Protein AF-A0A7R9HFW1-F1 (afdb_monomer_lite)

pLDDT: mean 88.37, std 11.08, range [37.34, 98.12]

Structure (mmCIF, N/CA/C/O backbone):
data_AF-A0A7R9HFW1-F1
#
_entry.id   AF-A0A7R9HFW1-F1
#
loop_
_atom_site.group_PDB
_atom_site.id
_atom_site.type_symbol
_atom_site.label_atom_id
_atom_site.label_alt_id
_atom_site.label_comp_id
_atom_site.label_asym_id
_atom_site.label_entity_id
_atom_site.label_seq_id
_atom_site.pdbx_PDB_ins_code
_atom_site.Cartn_x
_atom_site.Cartn_y
_atom_site.Cartn_z
_atom_site.occupancy
_atom_site.B_iso_or_equiv
_atom_site.auth_seq_id
_atom_site.auth_comp_id
_atom_site.auth_asym_id
_atom_site.auth_atom_id
_atom_site.pdbx_PDB_model_num
ATOM 1 N N . MET A 1 1 ? -17.215 -8.953 22.296 1.00 85.00 1 MET A N 1
ATOM 2 C CA . MET A 1 1 ? -16.217 -7.859 22.269 1.00 85.00 1 MET A CA 1
ATOM 3 C C . MET A 1 1 ? -16.680 -6.819 21.266 1.00 85.00 1 MET A C 1
ATOM 5 O O . MET A 1 1 ? -17.004 -7.195 20.146 1.00 85.00 1 MET A O 1
ATOM 9 N N . LYS A 1 2 ? -16.743 -5.544 21.664 1.00 92.94 2 LYS A N 1
ATOM 10 C CA . LYS A 1 2 ? -17.209 -4.450 20.803 1.00 92.94 2 LYS A CA 1
ATOM 11 C C . LYS A 1 2 ? -16.017 -3.639 20.323 1.00 92.94 2 LYS A C 1
ATOM 13 O O . LYS A 1 2 ? -15.283 -3.088 21.140 1.00 92.94 2 LYS A O 1
ATOM 18 N N . LEU A 1 3 ? -15.836 -3.593 19.012 1.00 95.06 3 LEU A N 1
ATOM 19 C CA . LEU A 1 3 ? -14.711 -2.939 18.369 1.00 95.06 3 LEU A CA 1
ATOM 20 C C . LEU A 1 3 ? -15.192 -1.788 17.494 1.00 95.06 3 LEU A C 1
ATOM 22 O O . LEU A 1 3 ? -16.229 -1.894 16.834 1.00 95.06 3 LEU A O 1
ATOM 26 N N . THR A 1 4 ? -14.411 -0.716 17.467 1.00 96.06 4 THR A N 1
ATOM 27 C CA . THR A 1 4 ? -14.516 0.341 16.461 1.00 96.06 4 THR A CA 1
ATOM 28 C C . THR A 1 4 ? -13.380 0.189 15.458 1.00 96.06 4 THR A C 1
ATOM 30 O O . THR A 1 4 ? -12.252 -0.106 15.852 1.00 96.06 4 THR A O 1
ATOM 33 N N . LEU A 1 5 ? -13.676 0.325 14.169 1.00 96.94 5 LEU A N 1
ATOM 34 C CA . LEU A 1 5 ? -12.696 0.217 13.089 1.00 96.94 5 LEU A CA 1
ATOM 35 C C . LEU A 1 5 ? -12.433 1.607 12.509 1.00 96.94 5 LEU A C 1
ATOM 37 O O . LEU A 1 5 ? -13.373 2.341 12.202 1.00 96.94 5 LEU A O 1
ATOM 41 N N . ALA A 1 6 ? -11.163 1.944 12.315 1.00 96.44 6 ALA A N 1
ATOM 42 C CA . ALA A 1 6 ? -10.747 3.208 11.724 1.00 96.44 6 ALA A CA 1
ATOM 43 C C . ALA A 1 6 ? -9.700 2.981 10.631 1.00 96.44 6 ALA A C 1
ATOM 45 O O . ALA A 1 6 ? -8.812 2.145 10.775 1.00 96.44 6 ALA A O 1
ATOM 46 N N . CYS A 1 7 ? -9.788 3.749 9.548 1.00 97.06 7 CYS A N 1
ATOM 47 C CA . CYS A 1 7 ? -8.786 3.794 8.490 1.00 97.06 7 CYS A CA 1
ATOM 48 C C . CYS A 1 7 ? -8.515 5.267 8.152 1.00 97.06 7 CYS A C 1
ATOM 50 O O . CYS A 1 7 ? -9.480 6.013 7.965 1.00 97.06 7 CYS A O 1
ATOM 52 N N . PRO A 1 8 ? -7.248 5.717 8.111 1.00 95.06 8 PRO A N 1
ATOM 53 C CA . PRO A 1 8 ? -6.925 7.126 7.870 1.00 95.06 8 PRO A CA 1
ATOM 54 C C . PRO A 1 8 ? -7.155 7.559 6.414 1.00 95.06 8 PRO A C 1
ATOM 56 O O . PRO A 1 8 ? -7.286 8.748 6.134 1.00 95.06 8 PRO A O 1
ATOM 59 N N . ASP A 1 9 ? -7.204 6.605 5.487 1.00 96.62 9 ASP A N 1
ATOM 60 C CA . ASP A 1 9 ? -7.210 6.854 4.053 1.00 96.62 9 ASP A CA 1
ATOM 61 C C . ASP A 1 9 ? -8.612 6.758 3.436 1.00 96.62 9 ASP A C 1
ATOM 63 O O . ASP A 1 9 ? -9.278 5.727 3.508 1.00 96.62 9 ASP A O 1
ATOM 67 N N . SER A 1 10 ? -9.037 7.807 2.725 1.00 95.12 10 SER A N 1
ATOM 68 C CA . SER A 1 10 ? -10.382 7.908 2.126 1.00 95.12 10 SER A CA 1
ATOM 69 C C . SER A 1 10 ? -10.644 6.951 0.956 1.00 95.12 10 SER A C 1
ATOM 71 O O . SER A 1 10 ? -11.795 6.741 0.563 1.00 95.12 10 SER A O 1
ATOM 73 N N . TRP A 1 11 ? -9.591 6.359 0.388 1.00 96.69 11 TRP A N 1
ATOM 74 C CA . TRP A 1 11 ? -9.689 5.351 -0.667 1.00 96.69 11 TRP A CA 1
ATOM 75 C C . TRP A 1 11 ? -10.016 3.950 -0.126 1.00 96.69 11 TRP A C 1
ATOM 77 O O . TRP A 1 11 ? -10.258 3.038 -0.921 1.00 96.69 11 TRP A O 1
ATOM 87 N N . VAL A 1 12 ? -10.084 3.777 1.199 1.00 97.81 12 VAL A N 1
ATOM 88 C CA . VAL A 1 12 ? -10.578 2.569 1.869 1.00 97.81 12 VAL A CA 1
ATOM 89 C C . VAL A 1 12 ? -11.860 2.891 2.628 1.00 97.81 12 VAL A C 1
ATOM 91 O O . VAL A 1 12 ? -11.927 3.828 3.414 1.00 97.81 12 VAL A O 1
ATOM 94 N N . GLN A 1 13 ? -12.890 2.077 2.422 1.00 97.19 13 GLN A N 1
ATOM 95 C CA . GLN A 1 13 ? -14.139 2.151 3.173 1.00 97.19 13 GLN A CA 1
ATOM 96 C C . GLN A 1 13 ? -14.345 0.842 3.928 1.00 97.19 13 GLN A C 1
ATOM 98 O O . GLN A 1 13 ? -14.365 -0.235 3.328 1.00 97.19 13 GLN A O 1
ATOM 103 N N . CYS A 1 14 ? -14.544 0.935 5.237 1.00 96.81 14 CYS A N 1
ATOM 104 C CA . CYS A 1 14 ? -14.884 -0.190 6.098 1.00 96.81 14 CYS A CA 1
ATOM 105 C C . CYS A 1 14 ? -16.057 0.182 7.021 1.00 96.81 14 CYS A C 1
ATOM 107 O O . CYS A 1 14 ? -16.323 1.369 7.229 1.00 96.81 14 CYS A O 1
ATOM 109 N N . PRO A 1 15 ? -16.778 -0.801 7.587 1.00 96.19 15 PRO A N 1
ATOM 110 C CA . PRO A 1 15 ? -17.732 -0.546 8.657 1.00 96.19 15 PRO A CA 1
ATOM 111 C C . PRO A 1 15 ? -17.021 0.105 9.836 1.00 96.19 15 PRO A C 1
ATOM 113 O O . PRO A 1 15 ? -15.859 -0.191 10.081 1.00 96.19 15 PRO A O 1
ATOM 116 N N . THR A 1 16 ? -17.715 0.956 10.580 1.00 95.06 16 THR A N 1
ATOM 117 C CA . THR A 1 16 ? -17.143 1.634 11.753 1.00 95.06 16 THR A CA 1
ATOM 118 C C . THR A 1 16 ? -17.232 0.798 13.024 1.00 95.06 16 THR A C 1
ATOM 120 O O . THR A 1 16 ? -16.487 1.044 13.961 1.00 95.06 16 THR A O 1
ATOM 123 N N . HIS A 1 17 ? -18.117 -0.200 13.071 1.00 94.38 17 HIS A N 1
ATOM 124 C CA . HIS A 1 17 ? -18.378 -1.002 14.264 1.00 94.38 17 HIS A CA 1
ATOM 125 C C . HIS A 1 17 ? -18.354 -2.492 13.933 1.00 94.38 17 HIS A C 1
ATOM 127 O O . HIS A 1 17 ? -18.881 -2.920 12.904 1.00 94.38 17 HIS A O 1
ATOM 133 N N . LEU A 1 18 ? -17.786 -3.285 14.839 1.00 93.50 18 LEU A N 1
ATOM 134 C CA . LEU A 1 18 ? -17.727 -4.738 14.746 1.00 93.50 18 LEU A CA 1
ATOM 135 C C . LEU A 1 18 ? -17.987 -5.350 16.128 1.00 93.50 18 LEU A C 1
ATOM 137 O O . LEU A 1 18 ? -17.216 -5.146 17.063 1.00 93.50 18 LEU A O 1
ATOM 141 N N . ASP A 1 19 ? -19.073 -6.113 16.258 1.00 91.50 19 ASP A N 1
ATOM 142 C CA . ASP A 1 19 ? -19.386 -6.859 17.482 1.00 91.50 19 ASP A CA 1
ATOM 143 C C . ASP A 1 19 ? -19.080 -8.348 17.297 1.00 91.50 19 ASP A C 1
ATOM 145 O O . ASP A 1 19 ? -19.790 -9.075 16.595 1.00 91.50 19 ASP A O 1
ATOM 149 N N . ILE A 1 20 ? -18.007 -8.802 17.939 1.00 85.12 20 ILE A N 1
ATOM 150 C CA . ILE A 1 20 ? -17.576 -10.199 17.937 1.00 85.12 20 ILE A CA 1
ATOM 151 C C . ILE A 1 20 ? -18.061 -10.832 19.240 1.00 85.12 20 ILE A C 1
ATOM 153 O O . ILE A 1 20 ? -17.378 -10.780 20.265 1.00 85.12 20 ILE A O 1
ATOM 157 N N . SER A 1 21 ? -19.265 -11.399 19.216 1.00 82.94 21 SER A N 1
ATOM 158 C CA . SER A 1 21 ? -19.870 -12.086 20.361 1.00 82.94 21 SER A CA 1
ATOM 159 C C . SER A 1 21 ? -20.067 -13.568 20.042 1.00 82.94 21 SER A C 1
ATOM 161 O O . SER A 1 21 ? -21.037 -13.940 19.388 1.00 82.94 21 SER A O 1
ATOM 163 N N . ASN A 1 22 ? -19.114 -14.393 20.492 1.00 77.69 22 ASN A N 1
ATOM 164 C CA . ASN A 1 22 ? -19.115 -15.866 20.450 1.00 77.69 22 ASN A CA 1
ATOM 165 C C . ASN A 1 22 ? -19.260 -16.523 19.061 1.00 77.69 22 ASN A C 1
ATOM 167 O O . ASN A 1 22 ? -19.490 -17.726 18.979 1.00 77.69 22 ASN A O 1
ATOM 171 N N . ILE A 1 23 ? -19.121 -15.758 17.973 1.00 83.44 23 ILE A N 1
ATOM 172 C CA . ILE A 1 23 ? -19.222 -16.236 16.587 1.00 83.44 23 ILE A CA 1
ATOM 173 C C . ILE A 1 23 ? -18.200 -15.484 15.725 1.00 83.44 23 ILE A C 1
ATOM 175 O O . ILE A 1 23 ? -17.979 -14.284 15.916 1.00 83.44 23 ILE A O 1
ATOM 179 N N . SER A 1 24 ? -17.600 -16.170 14.747 1.00 82.44 24 SER A N 1
ATOM 180 C CA . SER A 1 24 ? -16.787 -15.534 13.707 1.00 82.44 24 SER A CA 1
ATOM 181 C C . SER A 1 24 ? -17.648 -14.618 12.835 1.00 82.44 24 SER A C 1
ATOM 183 O O . SER A 1 24 ? -18.617 -15.071 12.223 1.00 82.44 24 SER A O 1
ATOM 185 N N . ARG A 1 25 ? -17.282 -13.339 12.727 1.00 86.31 25 ARG A N 1
ATOM 186 C CA . ARG A 1 25 ? -17.930 -12.390 11.812 1.00 86.31 25 ARG A CA 1
ATOM 187 C C . ARG A 1 25 ? -16.940 -11.888 10.773 1.00 86.31 25 ARG A C 1
ATOM 189 O O . ARG A 1 25 ? -15.877 -11.387 11.125 1.00 86.31 25 ARG A O 1
ATOM 196 N N . GLY A 1 26 ? -17.324 -11.986 9.504 1.00 89.38 26 GLY A N 1
ATOM 197 C CA . GLY A 1 26 ? -16.677 -11.250 8.422 1.00 89.38 26 GLY A CA 1
ATOM 198 C C . GLY A 1 26 ? -17.237 -9.832 8.307 1.00 89.38 26 GLY A C 1
ATOM 199 O O . GLY A 1 26 ? -18.359 -9.557 8.734 1.00 89.38 26 GLY A O 1
ATOM 200 N N . PHE A 1 27 ? -16.464 -8.938 7.700 1.00 93.56 27 PHE A N 1
ATOM 201 C CA . PHE A 1 27 ? -16.907 -7.607 7.299 1.00 93.56 27 PHE A CA 1
ATOM 202 C C . PHE A 1 27 ? -16.359 -7.278 5.909 1.00 93.56 27 PHE A C 1
ATOM 204 O O . PHE A 1 27 ? -15.370 -7.859 5.467 1.00 93.56 27 PHE A O 1
ATOM 211 N N . ILE A 1 28 ? -17.027 -6.369 5.202 1.00 95.50 28 ILE A N 1
ATOM 212 C CA . ILE A 1 28 ? -16.681 -6.011 3.823 1.00 95.50 28 ILE A CA 1
ATOM 213 C C . ILE A 1 28 ? -15.836 -4.744 3.831 1.00 95.50 28 ILE A C 1
ATOM 215 O O . ILE A 1 28 ? -16.222 -3.749 4.436 1.00 95.50 28 ILE A O 1
ATOM 219 N N . VAL A 1 29 ? -14.724 -4.761 3.104 1.00 96.88 29 VAL A N 1
ATOM 220 C CA . VAL A 1 29 ? -13.880 -3.589 2.858 1.00 96.88 29 VAL A CA 1
ATOM 221 C C . VAL A 1 29 ? -13.966 -3.236 1.379 1.00 96.88 29 VAL A C 1
ATOM 223 O O . VAL A 1 29 ? -13.812 -4.110 0.527 1.00 96.88 29 VAL A O 1
ATOM 226 N N . LYS A 1 30 ? -14.216 -1.965 1.059 1.00 97.38 30 LYS A N 1
ATOM 227 C CA . LYS A 1 30 ? -14.188 -1.459 -0.318 1.00 97.38 30 LYS A CA 1
ATOM 228 C C . LYS A 1 30 ? -12.931 -0.627 -0.526 1.00 97.38 30 LYS A C 1
ATOM 230 O O . LYS A 1 30 ? -12.597 0.208 0.308 1.00 97.38 30 LYS A O 1
ATOM 235 N N . ILE A 1 31 ? -12.265 -0.843 -1.653 1.00 97.25 31 ILE A N 1
ATOM 236 C CA . ILE A 1 31 ? -11.032 -0.149 -2.030 1.00 97.25 31 ILE A CA 1
ATOM 237 C C . ILE A 1 31 ? -11.305 0.594 -3.340 1.00 97.25 31 ILE A C 1
ATOM 239 O O . ILE A 1 31 ? -11.662 -0.033 -4.336 1.00 97.25 31 ILE A O 1
ATOM 243 N N . ASN A 1 32 ? -11.147 1.919 -3.346 1.00 96.50 32 ASN A N 1
ATOM 244 C CA . ASN A 1 32 ? -11.302 2.762 -4.530 1.00 96.50 32 ASN A CA 1
ATOM 245 C C . ASN A 1 32 ? -9.947 3.346 -4.974 1.00 96.50 32 ASN A C 1
ATOM 247 O O . ASN A 1 32 ? -9.551 4.415 -4.509 1.00 96.50 32 ASN A O 1
ATOM 251 N N . PRO A 1 33 ? -9.241 2.705 -5.920 1.00 93.56 33 PRO A N 1
ATOM 252 C CA . PRO A 1 33 ? -7.925 3.162 -6.355 1.00 93.56 33 PRO A CA 1
ATOM 253 C C . PRO A 1 33 ? -7.966 4.313 -7.376 1.00 93.56 33 PRO A C 1
ATOM 255 O O . PRO A 1 33 ? -6.907 4.794 -7.782 1.00 93.56 33 PRO A O 1
ATOM 258 N N . MET A 1 34 ? -9.147 4.761 -7.827 1.00 91.44 34 MET A N 1
ATOM 259 C CA . MET A 1 34 ? -9.295 5.639 -9.002 1.00 91.44 34 MET A CA 1
ATOM 260 C C . MET A 1 34 ? -8.560 6.977 -8.889 1.00 91.44 34 MET A C 1
ATOM 262 O O . MET A 1 34 ? -8.074 7.491 -9.900 1.00 91.44 34 MET A O 1
ATOM 266 N N . HIS A 1 35 ? -8.410 7.509 -7.676 1.00 91.00 35 HIS A N 1
ATOM 267 C CA . HIS A 1 35 ? -7.769 8.804 -7.417 1.00 91.00 35 HIS A CA 1
ATOM 268 C C . HIS A 1 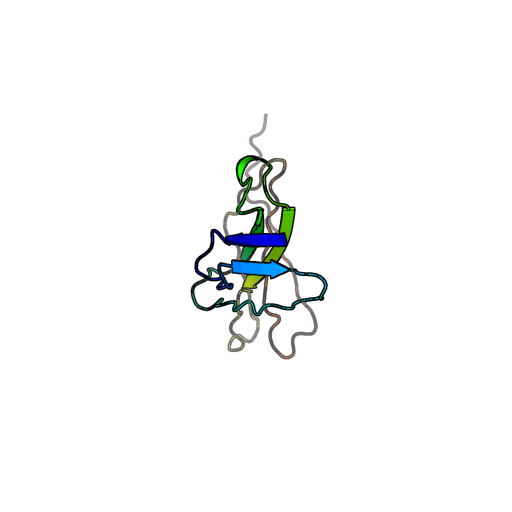35 ? -6.338 8.697 -6.866 1.00 91.00 35 HIS A C 1
ATOM 270 O O . HIS A 1 35 ? -5.708 9.718 -6.614 1.00 91.00 35 HIS A O 1
ATOM 276 N N . LEU A 1 36 ? -5.798 7.484 -6.707 1.00 95.12 36 LEU A N 1
ATOM 277 C CA . LEU A 1 36 ? -4.425 7.292 -6.230 1.00 95.12 36 LEU A CA 1
ATOM 278 C C . LEU A 1 36 ? -3.400 7.728 -7.283 1.00 95.12 36 LEU A C 1
ATOM 280 O O . LEU A 1 36 ? -3.608 7.517 -8.470 1.00 95.12 36 LEU A O 1
ATOM 284 N N . SER A 1 37 ? -2.262 8.291 -6.898 1.00 94.44 37 SER A N 1
ATOM 285 C CA . SER A 1 37 ? -1.171 8.515 -7.856 1.00 94.44 37 SER A CA 1
ATOM 286 C C . SER A 1 37 ? -0.509 7.190 -8.255 1.00 94.44 37 SER A C 1
ATOM 288 O O . SER A 1 37 ? -0.693 6.160 -7.609 1.00 94.44 37 SER A O 1
ATOM 290 N N . THR A 1 38 ? 0.258 7.173 -9.343 1.00 93.62 38 THR A N 1
ATOM 291 C CA . THR A 1 38 ? 1.100 6.014 -9.674 1.00 93.62 38 THR A CA 1
ATOM 292 C C . THR A 1 38 ? 2.096 5.753 -8.543 1.00 93.62 38 THR A C 1
ATOM 294 O O . THR A 1 38 ? 2.744 6.683 -8.070 1.00 93.62 38 THR A O 1
ATOM 297 N N . GLY A 1 39 ? 2.247 4.496 -8.133 1.00 94.12 39 GLY A N 1
ATOM 298 C CA . GLY A 1 39 ? 3.159 4.099 -7.065 1.00 94.12 39 GLY A CA 1
ATOM 299 C C . GLY A 1 39 ? 2.550 3.092 -6.097 1.00 94.12 39 GLY A C 1
ATOM 300 O O . GLY A 1 39 ? 1.531 2.462 -6.386 1.00 94.12 39 GLY A O 1
ATOM 301 N N . LEU A 1 40 ? 3.212 2.936 -4.953 1.00 95.69 40 LEU A N 1
ATOM 302 C CA . LEU A 1 40 ? 2.764 2.101 -3.844 1.00 95.69 40 LEU A CA 1
ATOM 303 C C . LEU A 1 40 ? 2.063 2.970 -2.803 1.00 95.69 40 LEU A C 1
ATOM 305 O O . LEU A 1 40 ? 2.622 3.965 -2.348 1.00 95.69 40 LEU A O 1
ATOM 309 N N . HIS A 1 41 ? 0.869 2.544 -2.415 1.00 96.94 41 HIS A N 1
ATOM 310 C CA . HIS A 1 41 ? 0.055 3.147 -1.369 1.00 96.94 41 HIS A CA 1
ATOM 311 C C . HIS A 1 41 ? -0.177 2.098 -0.296 1.00 96.94 41 HIS A C 1
ATOM 313 O O . HIS A 1 41 ? -0.511 0.952 -0.606 1.00 96.94 41 HIS A O 1
ATOM 319 N N . HIS A 1 42 ? 0.023 2.479 0.956 1.00 97.25 42 HIS A N 1
ATOM 320 C CA . HIS A 1 42 ? -0.171 1.596 2.094 1.00 97.25 42 HIS A CA 1
ATOM 321 C C . HIS A 1 42 ? -1.050 2.292 3.119 1.00 97.25 42 HIS A C 1
ATOM 323 O O . HIS A 1 42 ? -0.782 3.431 3.492 1.00 97.25 42 HIS A O 1
ATOM 329 N N . THR A 1 43 ? -2.041 1.567 3.614 1.00 97.69 43 THR A N 1
ATOM 330 C CA . THR A 1 43 ? -2.851 1.972 4.756 1.00 97.69 43 THR A CA 1
ATOM 331 C C . THR A 1 43 ? -3.201 0.758 5.598 1.00 97.69 43 THR A C 1
ATOM 333 O O . THR A 1 43 ? -2.853 -0.378 5.265 1.00 97.69 43 THR A O 1
ATOM 336 N N . SER A 1 44 ? -3.902 0.976 6.698 1.00 97.94 44 SER A N 1
ATOM 337 C CA . SER A 1 44 ? -4.452 -0.111 7.484 1.00 97.94 44 SER A CA 1
ATOM 338 C C . SER A 1 44 ? -5.794 0.246 8.091 1.00 97.94 44 SER A C 1
ATOM 340 O O . SER A 1 44 ? -6.096 1.412 8.342 1.00 97.94 44 SER A O 1
ATOM 342 N N . ILE A 1 45 ? -6.602 -0.786 8.318 1.00 98.12 45 ILE A N 1
ATOM 343 C CA . ILE A 1 45 ? -7.779 -0.694 9.176 1.00 98.12 45 ILE A CA 1
ATOM 344 C C . ILE A 1 45 ? -7.352 -1.134 10.570 1.00 98.12 45 ILE A C 1
ATOM 346 O O . ILE A 1 45 ? -6.923 -2.275 10.758 1.00 98.12 45 ILE A O 1
ATOM 350 N N . ASP A 1 46 ? -7.496 -0.237 11.531 1.00 97.44 46 ASP A N 1
ATOM 351 C CA . ASP A 1 46 ? -7.130 -0.442 12.924 1.00 97.44 46 ASP A CA 1
ATOM 352 C C . ASP A 1 46 ? -8.400 -0.648 13.750 1.00 97.44 46 ASP A C 1
ATOM 354 O O . ASP A 1 46 ? -9.333 0.155 13.683 1.00 97.44 46 ASP A O 1
ATOM 358 N N . ALA A 1 47 ? -8.447 -1.738 14.515 1.00 96.56 47 ALA A N 1
ATOM 359 C CA . ALA A 1 47 ? -9.582 -2.080 15.361 1.00 96.56 47 ALA A CA 1
ATOM 360 C C . ALA A 1 47 ? -9.283 -1.756 16.824 1.00 96.56 47 ALA A C 1
ATOM 362 O O . ALA A 1 47 ? -8.334 -2.295 17.385 1.00 96.56 47 ALA A O 1
ATOM 363 N N . PHE A 1 48 ? -10.107 -0.936 17.468 1.00 97.12 48 PHE A N 1
ATOM 364 C CA . PHE A 1 48 ? -9.942 -0.528 18.864 1.00 97.12 48 PHE A CA 1
ATOM 365 C C . PHE A 1 48 ? -11.080 -1.061 19.729 1.00 97.12 48 PHE A C 1
ATOM 367 O O . PHE A 1 48 ? -12.229 -1.109 19.291 1.00 97.12 48 PHE A O 1
ATOM 374 N N . ASP A 1 49 ? -10.778 -1.424 20.975 1.00 95.69 49 ASP A N 1
ATOM 375 C CA . ASP A 1 49 ? -11.805 -1.737 21.970 1.00 95.69 49 ASP A CA 1
ATOM 376 C C . ASP A 1 49 ? -12.559 -0.457 22.349 1.00 95.69 49 ASP A C 1
ATOM 378 O O . ASP A 1 49 ? -11.965 0.494 22.861 1.00 95.69 49 ASP A O 1
ATOM 382 N N . VAL A 1 50 ? -13.875 -0.439 22.125 1.00 94.75 50 VAL A N 1
ATOM 383 C CA . VAL A 1 50 ? -14.735 0.722 22.415 1.00 94.75 50 VAL A CA 1
ATOM 384 C C . VAL A 1 50 ? -14.699 1.094 23.900 1.00 94.75 50 VAL A C 1
ATOM 386 O O . VAL A 1 50 ? -14.846 2.262 24.250 1.00 94.75 50 VAL A O 1
ATOM 389 N N . THR A 1 51 ? -14.477 0.119 24.782 1.00 94.50 51 THR A N 1
ATOM 390 C CA . THR A 1 51 ? -14.403 0.352 26.230 1.00 94.50 51 THR A CA 1
ATOM 391 C C . THR A 1 51 ? -13.052 0.908 26.676 1.00 94.50 51 THR A C 1
ATOM 393 O O . THR A 1 51 ? -12.950 1.460 27.771 1.00 94.50 51 THR A O 1
ATOM 396 N N . CYS A 1 52 ? -12.001 0.769 25.858 1.00 93.88 52 CYS A N 1
ATOM 397 C CA . CYS A 1 52 ? -10.645 1.144 26.246 1.00 93.88 52 CYS A CA 1
ATOM 398 C C . CYS A 1 52 ? -9.727 1.417 25.040 1.00 93.88 52 CYS A C 1
ATOM 400 O O . CYS A 1 52 ? -8.737 0.719 24.818 1.00 93.88 52 CYS A O 1
ATOM 402 N N . VAL A 1 53 ? -10.025 2.477 24.283 1.00 92.56 53 VAL A N 1
ATOM 403 C CA . VAL A 1 53 ? -9.267 2.868 23.074 1.00 92.56 53 VAL A CA 1
ATOM 404 C C . VAL A 1 53 ? -7.782 3.144 23.369 1.00 92.56 53 VAL A C 1
ATOM 406 O O . VAL A 1 53 ? -6.919 2.869 22.539 1.00 92.56 53 VAL A O 1
ATOM 409 N N . ASN A 1 54 ? -7.459 3.606 24.582 1.00 94.06 54 ASN A N 1
ATOM 410 C CA . ASN A 1 54 ? -6.092 3.947 25.002 1.00 94.06 54 ASN A CA 1
ATOM 411 C C . ASN A 1 54 ? -5.120 2.754 25.029 1.00 94.06 54 ASN A C 1
ATOM 413 O O . ASN A 1 54 ? -3.912 2.963 25.084 1.00 94.06 54 ASN A O 1
ATOM 417 N N . LYS A 1 55 ? -5.616 1.509 24.980 1.00 94.19 55 LYS A N 1
ATOM 418 C CA . LYS A 1 55 ? -4.768 0.308 24.861 1.00 94.19 55 LYS A CA 1
ATOM 419 C C . LYS A 1 55 ? -4.163 0.138 23.462 1.00 94.19 55 LYS A C 1
ATOM 421 O O . LYS A 1 55 ? -3.320 -0.733 23.273 1.00 94.19 55 LYS A O 1
ATOM 426 N N . GLY A 1 56 ? -4.575 0.964 22.501 1.00 95.31 56 GLY A N 1
ATOM 427 C CA . GLY A 1 56 ? -4.167 0.856 21.108 1.00 95.31 56 GLY A CA 1
ATOM 428 C C . GLY A 1 56 ? -5.009 -0.154 20.329 1.00 95.31 56 GLY A C 1
ATOM 429 O O . GLY A 1 56 ? -6.048 -0.629 20.793 1.00 95.31 56 GLY A O 1
ATOM 430 N N . ALA A 1 57 ? -4.572 -0.443 19.105 1.00 96.12 57 ALA A N 1
ATOM 431 C CA . ALA A 1 57 ? -5.288 -1.345 18.217 1.00 96.12 57 ALA A CA 1
ATOM 432 C C . ALA A 1 57 ? -5.207 -2.794 18.728 1.00 96.12 57 ALA A C 1
ATOM 434 O O . ALA A 1 57 ? -4.123 -3.332 18.939 1.00 96.12 57 ALA A O 1
ATOM 435 N N . VAL A 1 58 ? -6.367 -3.432 18.877 1.00 95.31 58 VAL A N 1
ATOM 436 C CA . VAL A 1 58 ? -6.526 -4.861 19.180 1.00 95.31 58 VAL A CA 1
ATOM 437 C C . VAL A 1 58 ? -6.001 -5.705 18.021 1.00 95.31 58 VAL A C 1
ATOM 439 O O . VAL A 1 58 ? -5.318 -6.703 18.233 1.00 95.31 58 VAL A O 1
ATOM 442 N N . PHE A 1 59 ? -6.315 -5.301 16.790 1.00 95.00 59 PHE A N 1
ATOM 443 C CA . PHE A 1 59 ? -5.750 -5.880 15.578 1.00 95.00 59 PHE A CA 1
ATOM 444 C C . PHE A 1 59 ? -5.679 -4.842 14.459 1.00 95.00 59 PHE A C 1
ATOM 446 O O . PHE A 1 59 ? -6.327 -3.793 14.511 1.00 95.00 59 PHE A O 1
ATOM 453 N N . ARG A 1 60 ? -4.903 -5.171 13.425 1.00 97.12 60 ARG A N 1
ATOM 454 C CA . ARG A 1 60 ? -4.711 -4.347 12.235 1.00 97.12 60 ARG A CA 1
ATOM 455 C C . ARG A 1 60 ? -4.856 -5.187 10.972 1.00 97.12 60 ARG A C 1
ATOM 457 O O . ARG A 1 60 ? -4.275 -6.266 10.885 1.00 97.12 60 ARG A O 1
ATOM 464 N N . VAL A 1 61 ? -5.584 -4.672 9.985 1.00 97.25 61 VAL A N 1
ATOM 465 C CA . VAL A 1 61 ? -5.675 -5.252 8.638 1.00 97.25 61 VAL A CA 1
ATOM 466 C C .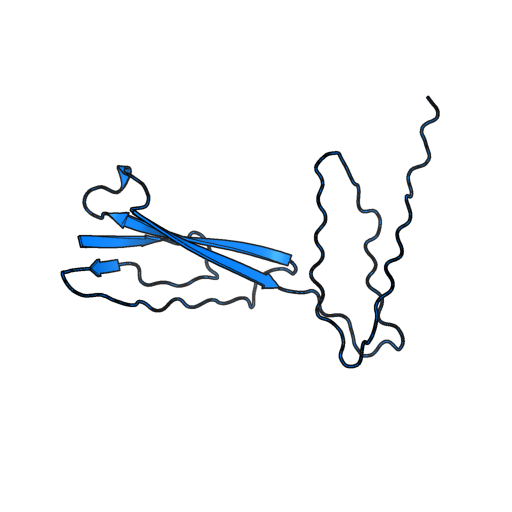 VAL A 1 61 ? -4.876 -4.365 7.681 1.00 97.25 61 VAL A C 1
ATOM 468 O O . VAL A 1 61 ? -5.349 -3.276 7.344 1.00 97.25 61 VAL A O 1
ATOM 471 N N . PRO A 1 62 ? -3.658 -4.767 7.274 1.00 97.81 62 PRO A N 1
ATOM 472 C CA . PRO A 1 62 ? -2.848 -3.985 6.347 1.00 97.81 62 PRO A CA 1
ATOM 473 C C . PRO A 1 62 ? -3.418 -4.061 4.927 1.00 97.81 62 PRO A C 1
ATOM 475 O O . PRO A 1 62 ? -3.835 -5.123 4.464 1.00 97.81 62 PRO A O 1
ATOM 478 N N . ILE A 1 63 ? -3.411 -2.930 4.225 1.00 97.69 63 ILE A N 1
ATOM 479 C CA . ILE A 1 63 ? -3.887 -2.797 2.849 1.00 97.69 63 ILE A CA 1
ATOM 480 C C . ILE A 1 63 ? -2.785 -2.131 2.030 1.00 97.69 63 ILE A C 1
ATOM 482 O O . ILE A 1 63 ? -2.440 -0.971 2.249 1.00 97.69 63 ILE A O 1
ATOM 486 N N . THR A 1 64 ? -2.270 -2.860 1.042 1.00 97.31 64 THR A N 1
ATOM 487 C CA . THR A 1 64 ? -1.269 -2.357 0.096 1.00 97.31 64 THR A CA 1
ATOM 488 C C . THR A 1 64 ? -1.860 -2.341 -1.304 1.00 97.31 64 THR A C 1
ATOM 490 O O . THR A 1 64 ? -2.278 -3.378 -1.817 1.00 97.31 64 THR A O 1
ATOM 493 N N . VAL A 1 65 ? -1.866 -1.172 -1.942 1.00 97.19 65 VAL A N 1
ATOM 494 C CA . VAL A 1 65 ? -2.324 -0.983 -3.321 1.00 97.19 65 VAL A CA 1
ATOM 495 C C . VAL A 1 65 ? -1.170 -0.465 -4.164 1.00 97.19 65 VAL A C 1
ATOM 497 O O . VAL A 1 65 ? -0.550 0.548 -3.846 1.00 97.19 65 VAL A O 1
ATOM 500 N N . ILE A 1 66 ? -0.893 -1.145 -5.274 1.00 96.69 66 ILE A N 1
ATOM 501 C CA . ILE A 1 66 ? 0.075 -0.690 -6.271 1.00 96.69 66 ILE A CA 1
ATOM 502 C C . ILE A 1 66 ? -0.704 -0.174 -7.476 1.00 96.69 66 ILE A C 1
ATOM 504 O O . ILE A 1 66 ? -1.425 -0.931 -8.125 1.00 96.69 66 ILE A O 1
ATOM 508 N N . ARG A 1 67 ? -0.533 1.110 -7.800 1.00 95.38 67 ARG A N 1
ATOM 509 C CA . ARG A 1 67 ? -1.014 1.701 -9.051 1.00 95.38 67 ARG A CA 1
ATOM 510 C C . ARG A 1 67 ? 0.157 1.767 -10.034 1.00 95.38 67 ARG A C 1
ATOM 512 O O . ARG A 1 67 ? 0.992 2.661 -9.903 1.00 95.38 67 ARG A O 1
ATOM 519 N N . PRO A 1 68 ? 0.263 0.834 -10.994 1.00 93.88 68 PRO A N 1
ATOM 520 C CA . PRO A 1 68 ? 1.398 0.793 -11.902 1.00 93.88 68 PRO A CA 1
ATOM 521 C C . PRO A 1 68 ? 1.323 1.906 -12.952 1.00 93.88 68 PRO A C 1
ATOM 523 O O . PRO A 1 68 ? 0.242 2.340 -13.361 1.00 93.88 68 PRO A O 1
ATOM 526 N N . GLN A 1 69 ? 2.486 2.327 -13.437 1.00 91.38 69 GLN A N 1
ATOM 527 C CA . GLN A 1 69 ? 2.600 3.200 -14.591 1.00 91.38 69 GLN A CA 1
ATOM 528 C C . GLN A 1 69 ? 2.259 2.410 -15.851 1.00 91.38 69 GLN A C 1
ATOM 530 O O . GLN A 1 69 ? 2.889 1.395 -16.147 1.00 91.38 69 GLN A O 1
ATOM 535 N N . LYS A 1 70 ? 1.267 2.882 -16.607 1.00 88.69 70 LYS A N 1
ATOM 536 C CA . LYS A 1 70 ? 0.950 2.319 -17.920 1.00 88.69 70 LYS A CA 1
ATOM 537 C C . LYS A 1 70 ? 1.911 2.886 -18.953 1.00 88.69 70 LYS A C 1
ATOM 539 O O . LYS A 1 70 ? 2.084 4.102 -19.020 1.00 88.69 7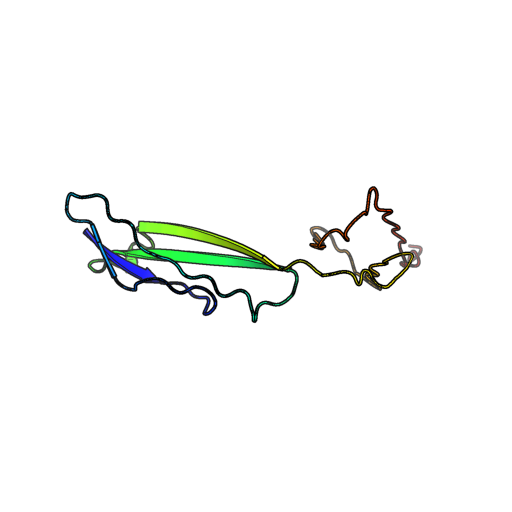0 LYS A O 1
ATOM 544 N N . ILE A 1 71 ? 2.493 2.014 -19.765 1.00 84.69 71 ILE A N 1
ATOM 545 C CA . ILE A 1 71 ? 3.289 2.429 -20.914 1.00 84.69 71 ILE A CA 1
ATOM 546 C C . ILE A 1 71 ? 2.410 2.348 -22.166 1.00 84.69 71 ILE A C 1
ATOM 548 O O . ILE A 1 71 ? 1.635 1.408 -22.336 1.00 84.69 71 ILE A O 1
ATOM 552 N N . SER A 1 72 ? 2.488 3.365 -23.026 1.00 78.19 72 SER A N 1
ATOM 553 C CA . SER A 1 72 ? 1.712 3.408 -24.266 1.00 78.19 72 SER A CA 1
ATOM 554 C C . SER A 1 72 ? 2.142 2.294 -25.221 1.00 78.19 72 SER A C 1
ATOM 556 O O . SER A 1 72 ? 3.270 2.295 -25.711 1.00 78.19 72 SER A O 1
ATOM 558 N N . ALA A 1 73 ? 1.216 1.389 -25.546 1.00 69.12 73 ALA A N 1
ATOM 559 C CA . ALA A 1 73 ? 1.420 0.318 -26.524 1.00 69.12 73 ALA A CA 1
ATOM 560 C C . ALA A 1 73 ? 1.494 0.819 -27.981 1.00 69.12 73 ALA A C 1
ATOM 562 O O . ALA A 1 73 ? 1.803 0.051 -28.884 1.00 69.12 73 ALA A O 1
ATOM 563 N N . ARG A 1 74 ? 1.214 2.108 -28.234 1.00 65.94 74 ARG A N 1
ATOM 564 C CA . ARG A 1 74 ? 1.289 2.699 -29.584 1.00 65.94 74 ARG A CA 1
ATOM 565 C C . ARG A 1 74 ? 2.723 2.925 -30.063 1.00 65.94 74 ARG A C 1
ATOM 567 O O . ARG A 1 74 ? 2.931 3.244 -31.228 1.00 65.94 74 ARG A O 1
ATOM 574 N N . LEU A 1 75 ? 3.701 2.816 -29.167 1.00 65.69 75 LEU A N 1
ATOM 575 C CA . LEU A 1 75 ? 5.108 2.994 -29.495 1.00 65.69 75 LEU A CA 1
ATOM 576 C C . LEU A 1 75 ? 5.714 1.649 -29.887 1.00 65.69 75 LEU A C 1
ATOM 578 O O . LEU A 1 75 ? 5.627 0.682 -29.137 1.00 65.69 75 LEU A O 1
ATOM 582 N N . HIS A 1 76 ? 6.389 1.611 -31.037 1.00 66.75 76 HIS A N 1
ATOM 583 C CA . HIS A 1 76 ? 7.073 0.411 -31.529 1.00 66.75 76 HIS A CA 1
ATOM 584 C C . HIS A 1 76 ? 8.169 -0.081 -30.560 1.00 66.75 76 HIS A C 1
ATOM 586 O O . HIS A 1 76 ? 8.501 -1.265 -30.535 1.00 66.75 76 HIS A O 1
ATOM 592 N N . ARG A 1 77 ? 8.708 0.840 -29.747 1.00 70.44 77 ARG A N 1
ATOM 593 C CA . ARG A 1 77 ? 9.550 0.586 -28.575 1.00 70.44 77 ARG A CA 1
ATOM 594 C C . ARG A 1 77 ? 9.070 1.473 -27.425 1.00 70.44 77 ARG A C 1
ATOM 596 O O . ARG A 1 77 ? 9.354 2.669 -27.434 1.00 70.44 77 ARG A O 1
ATOM 603 N N . PRO A 1 78 ? 8.296 0.927 -26.479 1.00 72.31 78 PRO A N 1
ATOM 604 C CA . PRO A 1 78 ? 7.821 1.688 -25.339 1.00 72.31 78 PRO A CA 1
ATOM 605 C C . PRO A 1 78 ? 8.979 1.938 -24.364 1.00 72.31 78 PRO A C 1
ATOM 607 O O . PRO A 1 78 ? 9.539 0.991 -23.815 1.00 72.31 78 PRO A O 1
ATOM 610 N N . GLU A 1 79 ? 9.343 3.201 -24.150 1.00 74.50 79 GLU A N 1
ATOM 611 C CA . GLU A 1 79 ? 10.417 3.590 -23.230 1.00 74.50 79 GLU A CA 1
ATOM 612 C C . GLU A 1 79 ? 9.852 4.353 -22.027 1.00 74.50 79 GLU A C 1
ATOM 614 O O . GLU A 1 79 ? 8.908 5.139 -22.142 1.00 74.50 79 GLU A O 1
ATOM 619 N N . LEU A 1 80 ? 10.427 4.090 -20.852 1.00 77.44 80 LEU A N 1
ATOM 620 C CA . LEU A 1 80 ? 10.153 4.817 -19.620 1.00 77.44 80 LEU A CA 1
ATOM 621 C C . LEU A 1 80 ? 11.447 5.478 -19.157 1.00 77.44 80 LEU A C 1
ATOM 623 O O . LEU A 1 80 ? 12.348 4.804 -18.659 1.00 77.44 80 LEU A O 1
ATOM 627 N N . GLU A 1 81 ? 11.522 6.797 -19.286 1.00 76.38 81 GLU A N 1
ATOM 628 C CA . GLU A 1 81 ? 12.671 7.558 -18.812 1.00 76.38 81 GLU A CA 1
ATOM 629 C C . GLU A 1 81 ? 12.418 8.117 -17.410 1.00 76.38 81 GLU A C 1
ATOM 631 O O . GLU A 1 81 ? 11.410 8.768 -17.139 1.00 76.38 81 GLU A O 1
ATOM 636 N N . SER A 1 82 ? 13.360 7.875 -16.498 1.00 73.12 82 SER A N 1
ATOM 637 C CA . SER A 1 82 ? 13.451 8.575 -15.215 1.00 73.12 82 SER A CA 1
ATOM 638 C C . SER A 1 82 ? 14.676 9.482 -15.259 1.00 73.12 82 SER A C 1
ATOM 640 O O . SER A 1 82 ? 15.793 9.048 -14.981 1.00 73.12 82 SER A O 1
ATOM 642 N N . LEU A 1 83 ? 14.481 10.737 -15.661 1.00 71.38 83 LEU A N 1
ATOM 643 C CA . LEU A 1 83 ? 15.568 11.709 -15.769 1.00 71.38 83 LEU A CA 1
ATOM 644 C C . LEU A 1 83 ? 15.932 12.276 -14.391 1.00 71.38 83 LEU A C 1
ATOM 646 O O . LEU A 1 83 ? 15.059 12.531 -13.564 1.00 71.38 83 LEU A O 1
ATOM 650 N N . ASN A 1 84 ? 17.231 12.491 -14.165 1.00 68.44 84 ASN A N 1
ATOM 651 C CA . ASN A 1 84 ? 17.785 13.210 -13.010 1.00 68.44 84 ASN A CA 1
ATOM 652 C C . ASN A 1 84 ? 17.324 12.684 -11.635 1.00 68.44 84 ASN A C 1
ATOM 654 O O . ASN A 1 84 ? 17.084 13.459 -10.711 1.00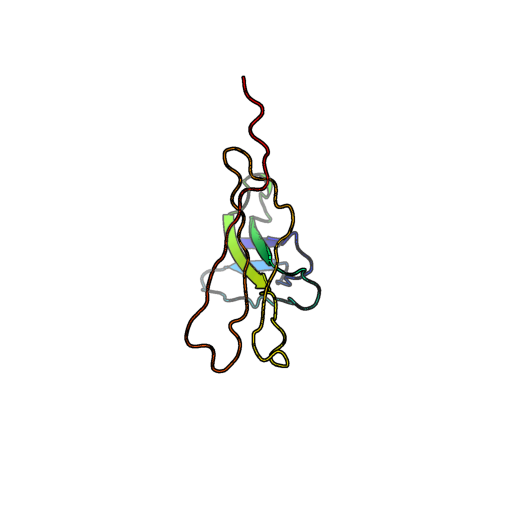 68.44 84 ASN A O 1
ATOM 658 N N . THR A 1 85 ? 17.203 11.362 -11.478 1.00 80.19 85 THR A N 1
ATOM 659 C CA . THR A 1 85 ? 16.943 10.781 -10.153 1.00 80.19 85 THR A CA 1
ATOM 660 C C . THR A 1 85 ? 18.209 10.881 -9.305 1.00 80.19 85 THR A C 1
ATOM 662 O O . THR A 1 85 ? 19.209 10.237 -9.609 1.00 80.19 85 THR A O 1
ATOM 665 N N . LEU A 1 86 ? 18.161 11.696 -8.251 1.00 84.00 86 LEU A N 1
ATOM 666 C CA . LEU A 1 86 ? 19.232 11.790 -7.263 1.00 84.00 86 LEU A CA 1
ATOM 667 C C . LEU A 1 86 ? 19.159 10.589 -6.320 1.00 84.00 86 LEU A C 1
ATOM 669 O O . LEU A 1 86 ? 18.114 10.322 -5.726 1.00 84.00 86 LEU A O 1
ATOM 673 N N . PHE A 1 87 ? 20.277 9.883 -6.182 1.00 86.56 87 PHE A N 1
ATOM 674 C CA . PHE A 1 87 ? 20.435 8.798 -5.223 1.00 86.56 87 PHE A CA 1
ATOM 675 C C . PHE A 1 87 ? 21.315 9.275 -4.071 1.00 86.56 87 PHE A C 1
ATOM 677 O O . PHE A 1 87 ? 22.345 9.905 -4.282 1.00 86.56 87 PHE A O 1
ATOM 684 N N . TYR A 1 88 ? 20.901 8.961 -2.851 1.00 88.50 88 TYR A N 1
ATOM 685 C CA . TYR A 1 88 ? 21.658 9.190 -1.624 1.00 88.50 88 TYR A CA 1
ATOM 686 C C . TYR A 1 88 ? 21.706 7.885 -0.814 1.00 88.50 88 TYR A C 1
ATOM 688 O O . TYR A 1 88 ? 20.932 6.965 -1.105 1.00 88.50 88 TYR A O 1
ATOM 696 N N . PRO A 1 89 ? 22.602 7.748 0.182 1.00 90.50 89 PRO A N 1
ATOM 697 C CA . PRO A 1 89 ? 22.638 6.558 1.028 1.00 90.50 89 PRO A CA 1
ATOM 698 C C . PRO A 1 89 ? 21.250 6.225 1.597 1.00 90.50 89 PRO A C 1
ATOM 700 O O . PRO A 1 89 ? 20.533 7.113 2.056 1.00 90.50 89 PRO A O 1
ATOM 703 N N . ASN A 1 90 ? 20.863 4.947 1.547 1.00 90.62 90 ASN A N 1
ATOM 704 C CA . ASN A 1 90 ? 19.529 4.435 1.905 1.00 90.62 90 ASN A CA 1
ATOM 705 C C . ASN A 1 90 ? 18.361 4.876 0.995 1.00 90.62 90 ASN A C 1
ATOM 707 O O . ASN A 1 90 ? 17.203 4.593 1.309 1.00 90.62 90 ASN A O 1
ATOM 711 N N . TYR A 1 91 ? 18.622 5.515 -0.151 1.00 90.00 91 TYR A N 1
ATOM 712 C CA . TYR A 1 91 ? 17.573 5.850 -1.113 1.00 90.00 91 TYR A CA 1
ATOM 713 C C . TYR A 1 91 ? 17.211 4.656 -1.999 1.00 90.00 91 TYR A C 1
ATOM 715 O O . TYR A 1 91 ? 17.991 4.235 -2.853 1.00 90.00 91 TYR A O 1
ATOM 723 N N . ILE A 1 92 ? 15.992 4.134 -1.839 1.00 90.00 92 ILE A N 1
ATOM 724 C CA . ILE A 1 92 ? 15.463 3.061 -2.688 1.00 90.00 92 ILE A CA 1
ATOM 725 C C . ILE A 1 92 ? 14.393 3.632 -3.6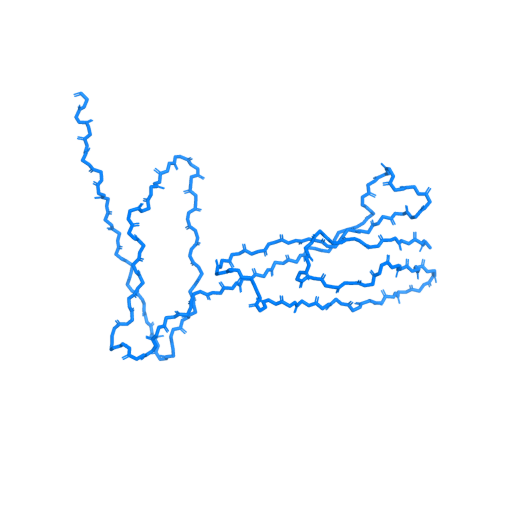15 1.00 90.00 92 ILE A C 1
ATOM 727 O O . ILE A 1 92 ? 13.289 3.969 -3.180 1.00 90.00 92 ILE A O 1
ATOM 731 N N . ARG A 1 93 ? 14.688 3.671 -4.917 1.00 88.00 93 ARG A N 1
ATOM 732 C CA . ARG A 1 93 ? 13.710 4.023 -5.949 1.00 88.00 93 ARG A CA 1
ATOM 733 C C . ARG A 1 93 ? 13.003 2.765 -6.454 1.00 88.00 93 ARG A C 1
ATOM 735 O O . ARG A 1 93 ? 13.641 1.875 -7.005 1.00 88.00 93 ARG A O 1
ATOM 742 N N . ARG A 1 94 ? 11.678 2.701 -6.287 1.00 90.62 94 ARG A N 1
ATOM 743 C CA . ARG A 1 94 ? 10.829 1.619 -6.814 1.00 90.62 94 ARG A CA 1
ATOM 744 C C . ARG A 1 94 ? 9.875 2.182 -7.860 1.00 90.62 94 ARG A C 1
ATOM 746 O O . ARG A 1 94 ? 9.041 3.020 -7.534 1.00 90.62 94 ARG A O 1
ATOM 753 N N . ASN A 1 95 ? 9.994 1.705 -9.094 1.00 89.44 95 ASN A N 1
ATOM 754 C CA . ASN A 1 95 ? 9.078 2.036 -10.180 1.00 89.44 95 ASN A CA 1
ATOM 755 C C . ASN A 1 95 ? 8.206 0.810 -10.470 1.00 89.44 95 ASN A C 1
ATOM 757 O O . ASN A 1 95 ? 8.726 -0.265 -10.756 1.00 89.44 95 ASN A O 1
ATOM 761 N N . PHE A 1 96 ? 6.886 0.973 -10.391 1.00 92.81 96 PHE A N 1
ATOM 762 C CA . PHE A 1 96 ? 5.926 -0.084 -10.707 1.00 92.81 96 PHE A CA 1
ATOM 763 C C . PHE A 1 96 ? 5.383 0.158 -12.105 1.00 92.81 96 PHE A C 1
ATOM 765 O O . PHE A 1 96 ? 4.795 1.206 -12.360 1.00 92.81 96 PHE A O 1
ATOM 772 N N . VAL A 1 97 ? 5.580 -0.797 -13.006 1.00 91.94 97 VAL A N 1
ATOM 773 C CA . VAL A 1 97 ? 5.260 -0.656 -14.427 1.00 91.94 97 VAL A CA 1
ATOM 774 C C . VAL A 1 97 ? 4.297 -1.758 -14.833 1.00 91.94 97 VAL A C 1
ATOM 776 O O . VAL A 1 97 ? 4.503 -2.921 -14.494 1.00 91.94 97 VAL A O 1
ATOM 779 N N . LEU A 1 98 ? 3.243 -1.394 -15.562 1.00 92.44 98 LEU A N 1
ATOM 780 C CA . LEU A 1 98 ? 2.371 -2.366 -16.204 1.00 92.44 98 LEU A CA 1
ATOM 781 C C . LEU A 1 98 ? 3.059 -2.841 -17.482 1.00 92.44 98 LEU A C 1
ATOM 783 O O . LEU A 1 98 ? 3.297 -2.037 -18.386 1.00 92.44 98 LEU A O 1
ATOM 787 N N . VAL A 1 99 ? 3.382 -4.132 -17.536 1.00 90.38 99 VAL A N 1
ATOM 788 C CA . VAL A 1 99 ? 4.045 -4.744 -18.690 1.00 90.38 99 VAL A CA 1
ATOM 789 C C . VAL A 1 99 ? 3.146 -4.597 -19.927 1.00 90.38 99 VAL A C 1
ATOM 791 O O . VAL A 1 99 ? 1.972 -4.972 -19.855 1.00 90.38 99 VAL A O 1
ATOM 794 N N . PRO A 1 100 ? 3.650 -4.028 -21.040 1.00 88.75 100 PRO A N 1
ATOM 795 C CA . PRO A 1 100 ? 2.901 -3.957 -22.288 1.00 88.75 100 PRO A CA 1
ATOM 796 C C . PRO A 1 100 ? 2.542 -5.344 -22.815 1.00 88.75 100 PRO A C 1
ATOM 798 O O . PRO A 1 100 ? 3.280 -6.311 -22.628 1.00 88.75 100 PRO A O 1
ATOM 801 N N . GLU A 1 101 ? 1.426 -5.426 -23.530 1.00 85.94 101 GLU A N 1
ATOM 802 C CA . GLU A 1 101 ? 1.028 -6.653 -24.211 1.00 85.94 101 GLU A CA 1
ATOM 803 C C . GLU A 1 101 ? 2.100 -7.075 -25.230 1.00 85.94 101 GLU A C 1
ATOM 805 O O . GLU A 1 101 ? 2.696 -6.232 -25.903 1.00 85.94 101 GLU A O 1
ATOM 810 N N . ASN A 1 102 ? 2.360 -8.381 -25.331 1.00 85.44 102 ASN A N 1
ATOM 811 C CA . ASN A 1 102 ? 3.367 -8.991 -26.213 1.00 85.44 102 ASN A CA 1
ATOM 812 C C . ASN A 1 102 ? 4.842 -8.666 -25.896 1.00 85.44 102 ASN A C 1
ATOM 814 O O . ASN A 1 102 ? 5.730 -9.072 -26.647 1.00 85.44 102 ASN A O 1
ATOM 818 N N . ALA A 1 103 ? 5.145 -7.976 -24.791 1.00 87.62 103 ALA A N 1
ATOM 819 C CA . ALA A 1 103 ? 6.527 -7.771 -24.366 1.00 87.62 103 ALA A CA 1
ATOM 820 C C . ALA A 1 103 ? 7.132 -9.072 -23.800 1.00 87.62 103 ALA A C 1
ATOM 822 O O . ALA A 1 103 ? 6.643 -9.616 -22.814 1.00 87.62 103 ALA A O 1
ATOM 823 N N . THR A 1 104 ? 8.227 -9.554 -24.396 1.00 91.19 104 THR A N 1
ATOM 824 C CA . THR A 1 104 ? 8.948 -10.764 -23.943 1.00 91.19 104 THR A CA 1
ATOM 825 C C . THR A 1 104 ? 10.172 -10.457 -23.080 1.00 91.19 104 THR A C 1
ATOM 827 O O . THR A 1 104 ? 10.655 -11.319 -22.354 1.00 91.19 104 THR A O 1
ATOM 830 N N . TRP A 1 105 ? 10.715 -9.244 -23.188 1.00 91.38 105 TRP A N 1
ATOM 831 C CA . TRP A 1 105 ? 11.891 -8.789 -22.449 1.00 91.38 105 TRP A CA 1
ATOM 832 C C . TRP A 1 105 ? 11.832 -7.274 -22.236 1.00 91.38 105 TRP A C 1
ATOM 834 O O . TRP A 1 105 ? 11.078 -6.566 -22.903 1.00 91.38 105 TRP A O 1
ATOM 844 N N . ALA A 1 106 ? 12.645 -6.774 -21.307 1.00 89.06 106 ALA A N 1
ATOM 845 C CA . ALA A 1 106 ? 12.857 -5.349 -21.087 1.00 89.06 106 ALA A CA 1
ATOM 846 C C . ALA A 1 106 ? 14.358 -5.070 -20.951 1.00 89.06 106 ALA A C 1
ATOM 848 O O . ALA A 1 106 ? 15.106 -5.908 -20.450 1.00 89.06 106 ALA A O 1
ATOM 849 N N . VAL A 1 107 ? 14.802 -3.897 -21.401 1.00 90.81 107 VAL A N 1
ATOM 850 C CA . VAL A 1 107 ? 16.183 -3.433 -21.221 1.00 90.81 107 VAL A CA 1
ATOM 851 C C . VAL A 1 107 ? 16.179 -2.255 -20.262 1.00 90.81 107 VAL A C 1
ATOM 853 O O . VAL A 1 107 ? 15.516 -1.248 -20.501 1.00 90.81 107 VAL A O 1
ATOM 856 N N . LEU A 1 108 ? 16.950 -2.384 -19.185 1.00 89.88 108 LEU A N 1
ATOM 857 C CA . LEU A 1 108 ? 17.203 -1.313 -18.233 1.00 89.88 108 LEU A CA 1
ATOM 858 C C . LEU A 1 108 ? 18.546 -0.660 -18.569 1.00 89.88 108 LEU A C 1
ATOM 860 O O . LEU A 1 108 ? 19.588 -1.307 -18.494 1.00 89.88 108 LEU A O 1
ATOM 864 N N . LYS A 1 109 ? 18.522 0.624 -18.930 1.00 89.06 109 LYS A N 1
ATOM 865 C CA . LYS A 1 109 ? 19.729 1.435 -19.134 1.00 89.06 109 LYS A CA 1
ATOM 866 C C . LYS A 1 109 ? 19.863 2.410 -17.974 1.00 89.06 109 LYS A C 1
ATOM 868 O O . LYS A 1 109 ? 18.950 3.190 -17.719 1.00 89.06 109 LYS A O 1
ATOM 873 N N . LEU A 1 110 ? 20.997 2.367 -17.285 1.00 87.50 110 LEU A N 1
ATOM 874 C CA . LEU A 1 110 ? 21.324 3.276 -16.190 1.00 87.50 110 LEU A CA 1
ATOM 875 C C . LEU A 1 110 ? 22.580 4.056 -16.562 1.00 87.50 110 LEU A C 1
ATOM 877 O O . LEU A 1 110 ? 23.537 3.483 -17.076 1.00 87.50 110 LEU A O 1
ATOM 881 N N . HIS A 1 111 ? 22.572 5.358 -16.298 1.00 87.06 111 HIS A N 1
ATOM 882 C CA . HIS A 1 111 ? 23.726 6.220 -16.515 1.00 87.06 111 HIS A CA 1
ATOM 883 C C . HIS A 1 111 ? 23.881 7.159 -15.321 1.00 87.06 111 HIS A C 1
ATOM 885 O O . HIS A 1 111 ? 22.956 7.910 -15.003 1.00 87.06 111 HIS A O 1
ATOM 891 N N . CYS A 1 112 ? 25.046 7.141 -14.673 1.00 86.19 112 CYS A N 1
ATOM 892 C CA . CYS A 1 112 ? 25.379 8.126 -13.649 1.00 86.19 112 CYS A CA 1
ATOM 893 C C . CYS A 1 112 ? 25.709 9.457 -14.335 1.00 86.19 112 CYS A C 1
ATOM 895 O O . CYS A 1 112 ? 26.506 9.484 -15.269 1.00 86.19 112 CYS A O 1
ATOM 897 N N . ARG A 1 113 ? 25.052 10.552 -13.944 1.00 81.50 113 ARG A N 1
ATOM 898 C CA . ARG A 1 113 ? 25.303 11.891 -14.514 1.00 81.50 113 ARG A CA 1
ATOM 899 C C . ARG A 1 113 ? 26.184 12.767 -13.627 1.00 81.50 113 ARG A C 1
ATOM 901 O O . ARG A 1 113 ? 26.394 13.927 -13.977 1.00 81.50 113 ARG A O 1
ATOM 908 N N . ASP A 1 114 ? 26.661 12.247 -12.500 1.00 79.38 114 ASP A N 1
ATOM 909 C CA . ASP A 1 114 ? 27.513 13.031 -11.619 1.00 79.38 114 ASP A CA 1
ATOM 910 C C . ASP A 1 114 ? 28.866 13.264 -12.297 1.00 79.38 114 ASP A C 1
ATOM 912 O O . ASP A 1 114 ? 29.473 12.340 -12.842 1.00 79.38 114 ASP A O 1
ATOM 916 N N . LYS A 1 115 ? 29.314 14.520 -12.311 1.00 66.06 115 LYS A N 1
ATOM 917 C CA . LYS A 1 115 ? 30.714 14.816 -12.607 1.00 66.06 115 LYS A CA 1
ATOM 918 C C . LYS A 1 115 ? 31.426 14.608 -11.287 1.00 66.06 115 LYS A C 1
ATOM 920 O O . LYS A 1 115 ? 31.160 15.387 -10.373 1.00 66.06 115 LYS A O 1
ATOM 925 N N . ASP A 1 116 ? 32.271 13.582 -11.188 1.00 60.66 116 ASP A N 1
ATOM 926 C CA . ASP A 1 116 ? 33.151 13.394 -10.035 1.00 60.66 116 ASP A CA 1
ATOM 927 C C . ASP A 1 116 ? 33.699 14.760 -9.616 1.00 60.66 116 ASP A C 1
ATOM 929 O O . ASP A 1 116 ? 34.399 15.432 -10.382 1.00 60.66 116 ASP A O 1
ATOM 933 N N . LYS A 1 117 ? 33.328 15.220 -8.418 1.00 56.50 117 LYS A N 1
ATOM 934 C CA . LYS A 1 117 ? 34.084 16.288 -7.780 1.00 56.50 117 LYS A CA 1
ATOM 935 C C . LYS A 1 117 ? 35.397 15.636 -7.388 1.00 56.50 117 LYS A C 1
ATOM 937 O O . LYS A 1 117 ? 35.460 14.978 -6.354 1.00 56.50 117 LYS A O 1
ATOM 942 N N . SER A 1 118 ? 36.392 15.759 -8.263 1.00 45.00 118 SER A N 1
ATOM 943 C CA . SER A 1 118 ? 37.786 15.473 -7.951 1.00 45.00 118 SER A CA 1
ATOM 944 C C . SER A 1 118 ? 38.088 16.087 -6.585 1.00 45.00 118 SER A C 1
ATOM 946 O O . SER A 1 118 ? 37.908 17.297 -6.410 1.00 45.00 118 SER A O 1
ATOM 948 N N . GLY A 1 119 ? 38.406 15.227 -5.618 1.00 37.34 119 GLY A N 1
ATOM 949 C CA . GLY A 1 119 ? 38.877 15.636 -4.298 1.00 37.34 119 GLY A CA 1
ATOM 950 C C . GLY A 1 119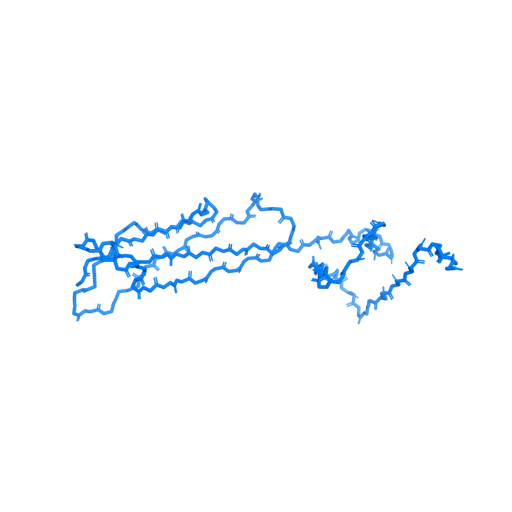 ? 40.231 16.323 -4.360 1.00 37.34 119 GLY A C 1
ATOM 951 O O . GLY A 1 119 ? 40.911 16.209 -5.406 1.00 37.34 119 GLY A O 1
#

Secondary structure (DSSP, 8-state):
-EEEEE-S-TTEE--SEEE-SSS------EE-GGGPPSEEEEEEEEEEETT-GGG-EEEEEEEEEEEPEEPPTTSSS-----TT----TT------EEPPTT-----------------

Radius of gyration: 22.03 Å; chains: 1; bounding box: 59×32×58 Å

Foldseek 3Di:
DKKAKDKPDPQKDWDGIDDDDPDDDDTDIHGHCPPPDAAKDKIKIFIADPVCNVVGGPDIDIDIDHRADEFDPVDPDTDDDDPPDDDDVPDDDDHGHDDDPPDPDDDDDDDDPDDPPPD

Organism: Timema poppense (NCBI:txid170557)

InterPro domains:
  IPR046940 Tripeptidyl peptidase II, Ig-like domain superfamily [G3DSA:2.60.40.3170] (1-78)
  IPR048383 Tripeptidyl-peptidase II, first Ig-like domain [PF21223] (1-66)
  IPR048384 Tripeptidyl-peptidase II, galactose-binding domain-like [PF21316] (87-116)

Sequence (119 aa):
MKLTLACPDSWVQCPTHLDISNISRGFIVKINPMHLSTGLHHTSIDAFDVTCVNKGAVFRVPITVIRPQKISARLHRPELESLNTLFYPNYIRRNFVLVPENATWAVLKLHCRDKDKSG